Protein AF-A0A849T8J5-F1 (afdb_monomer)

Solvent-accessible surface area (backbone atoms only — not comparable to full-atom values): 5715 Å² total; per-residue (Å²): 130,70,67,64,60,59,55,71,67,37,43,87,79,70,79,59,77,80,77,93,63,53,72,67,55,48,51,54,52,32,56,77,61,50,28,44,67,62,81,59,88,58,84,88,60,66,61,71,68,52,45,50,50,48,45,38,60,51,68,60,57,63,93,82,60,71,83,46,70,67,50,46,55,54,44,74,76,53,53,75,93,65,81,56,79,40,78,52,131

Nearest PDB structures (foldseek):
  2hxx-assembly2_B  TM=7.937E-01  e=1.311E-01  Bacillus amyloliquefaciens
  1b27-assembly2_E  TM=7.150E-01  e=6.167E-02  Bacillus amyloliquefaciens
  3da7-assembly4_H  TM=6.951E-01  e=2.269E-01  Bacillus amyloliquefaciens
  1b3s-assembly2_E  TM=7.727E-01  e=4.503E-01  Bacillus amyloliquefaciens
  1btb-assembly1_A  TM=6.946E-01  e=2.269E-01  Bacillus amyloliquefaciens

Sequence (89 aa):
MNDLVDKLNRLDEVGYYRLGCSIDDLKAAAQANEYAMFDVPLKGVKGKANVLNEIARAIKFPAEFGSNWDAMADSLCDVSWQPAKGYVM

Mean predicted aligned error: 6.77 Å

Structure (mmCIF, N/CA/C/O backbone):
data_AF-A0A849T8J5-F1
#
_entry.id   AF-A0A849T8J5-F1
#
loop_
_atom_site.group_PDB
_atom_site.id
_atom_site.type_symbol
_atom_site.label_atom_id
_atom_site.label_alt_id
_atom_site.label_comp_id
_atom_site.label_asym_id
_atom_site.label_entity_id
_atom_site.label_seq_id
_atom_site.pdbx_PDB_ins_code
_atom_site.Cartn_x
_atom_site.Cartn_y
_atom_site.Cartn_z
_atom_site.occupancy
_atom_site.B_iso_or_equiv
_atom_site.auth_seq_id
_atom_site.auth_comp_id
_atom_site.auth_asym_id
_atom_site.auth_atom_id
_atom_site.pdbx_PDB_model_num
ATOM 1 N N . MET A 1 1 ? -12.635 -16.594 -28.110 1.00 48.56 1 MET A N 1
ATOM 2 C CA . MET A 1 1 ? -12.802 -15.146 -27.851 1.00 48.56 1 MET A CA 1
ATOM 3 C C . MET A 1 1 ? -12.945 -15.011 -26.338 1.00 48.56 1 MET A C 1
ATOM 5 O O . MET A 1 1 ? -13.675 -15.809 -25.775 1.00 48.56 1 MET A O 1
ATOM 9 N N . ASN A 1 2 ? -12.084 -14.214 -25.696 1.00 54.69 2 ASN A N 1
ATOM 10 C CA . ASN A 1 2 ? -11.530 -14.434 -24.343 1.00 54.69 2 ASN A CA 1
ATOM 11 C C . ASN A 1 2 ? -12.538 -14.523 -23.170 1.00 54.69 2 ASN A C 1
ATOM 13 O O . ASN A 1 2 ? -12.816 -13.516 -22.528 1.00 54.69 2 ASN A O 1
ATOM 17 N N . ASP A 1 3 ? -12.909 -15.751 -22.789 1.00 74.19 3 ASP A N 1
ATOM 18 C CA . ASP A 1 3 ? -13.583 -16.124 -21.521 1.00 74.19 3 ASP A CA 1
ATOM 19 C C . ASP A 1 3 ? -12.878 -15.555 -20.269 1.00 74.19 3 ASP A C 1
ATOM 21 O O . ASP A 1 3 ? -13.497 -15.282 -19.244 1.00 74.19 3 ASP A O 1
ATOM 25 N N . LEU A 1 4 ? -11.567 -15.301 -20.366 1.00 68.50 4 LEU A N 1
ATOM 26 C CA . LEU A 1 4 ? -10.777 -14.722 -19.280 1.00 68.50 4 LEU A CA 1
ATOM 27 C C . LEU A 1 4 ? -11.158 -13.270 -18.956 1.00 68.50 4 LEU A C 1
ATOM 29 O O . LEU A 1 4 ? -11.142 -12.888 -17.792 1.00 68.50 4 LEU A O 1
ATOM 33 N N . VAL A 1 5 ? -11.480 -12.455 -19.967 1.00 75.50 5 VAL A N 1
ATOM 34 C CA . VAL A 1 5 ? -11.846 -11.044 -19.749 1.00 75.50 5 VAL A CA 1
ATOM 35 C C . VAL A 1 5 ? -13.204 -10.965 -19.060 1.00 75.50 5 VAL A C 1
ATOM 37 O O . VAL A 1 5 ? -13.374 -10.179 -18.132 1.00 75.50 5 VAL A O 1
ATOM 40 N N . ASP A 1 6 ? -14.138 -11.826 -19.457 1.00 74.81 6 ASP A N 1
ATOM 41 C CA . ASP A 1 6 ? -15.460 -11.892 -18.842 1.00 74.81 6 ASP A CA 1
ATOM 42 C C . ASP A 1 6 ? -15.367 -12.358 -17.387 1.00 74.81 6 ASP A C 1
ATOM 44 O O . ASP A 1 6 ? -15.955 -11.727 -16.515 1.00 74.81 6 ASP A O 1
ATOM 48 N N . LYS A 1 7 ? -14.548 -13.375 -17.086 1.00 70.38 7 LYS A N 1
ATOM 49 C CA . LYS A 1 7 ? -14.299 -13.812 -15.700 1.00 70.38 7 LYS A CA 1
ATOM 50 C C . LYS A 1 7 ? -13.622 -12.744 -14.842 1.00 70.38 7 LYS A C 1
ATOM 52 O O . LYS A 1 7 ? -14.023 -12.559 -13.700 1.00 70.38 7 LYS A O 1
ATOM 57 N N . LEU A 1 8 ? -12.652 -12.000 -15.381 1.00 69.38 8 LEU A N 1
ATOM 58 C CA . LEU A 1 8 ? -12.005 -10.899 -14.650 1.00 69.38 8 LEU A CA 1
ATOM 59 C C . LEU A 1 8 ? -12.967 -9.740 -14.332 1.00 69.38 8 LEU A C 1
ATOM 61 O O . LEU A 1 8 ? -12.735 -9.007 -13.374 1.00 69.38 8 LEU A O 1
ATOM 65 N N . ASN A 1 9 ? -14.051 -9.584 -15.097 1.00 72.00 9 ASN A N 1
ATOM 66 C CA . ASN A 1 9 ? -15.078 -8.569 -14.850 1.00 72.00 9 ASN A CA 1
ATOM 67 C C . ASN A 1 9 ? -16.176 -9.023 -13.870 1.00 72.00 9 ASN A C 1
ATOM 69 O O . ASN A 1 9 ? -16.980 -8.197 -13.434 1.00 72.00 9 ASN A O 1
ATOM 73 N N . ARG A 1 10 ? -16.218 -10.308 -13.495 1.00 72.62 10 ARG A N 1
ATOM 74 C CA . ARG A 1 10 ? -17.164 -10.851 -12.506 1.00 72.62 10 ARG A CA 1
ATOM 75 C C . ARG A 1 10 ? -16.598 -10.680 -11.101 1.00 72.62 10 ARG A C 1
ATOM 77 O O . ARG A 1 10 ? -16.053 -11.601 -10.501 1.00 72.62 10 ARG A O 1
ATOM 84 N N . LEU A 1 11 ? -16.689 -9.442 -10.610 1.00 67.75 11 LEU A N 1
ATOM 85 C CA . LEU A 1 11 ? -16.144 -8.999 -9.319 1.00 67.75 11 LEU A CA 1
ATOM 86 C C . LEU A 1 11 ? -16.655 -9.824 -8.121 1.00 67.75 11 LEU A C 1
ATOM 88 O O . LEU A 1 11 ? -15.952 -9.96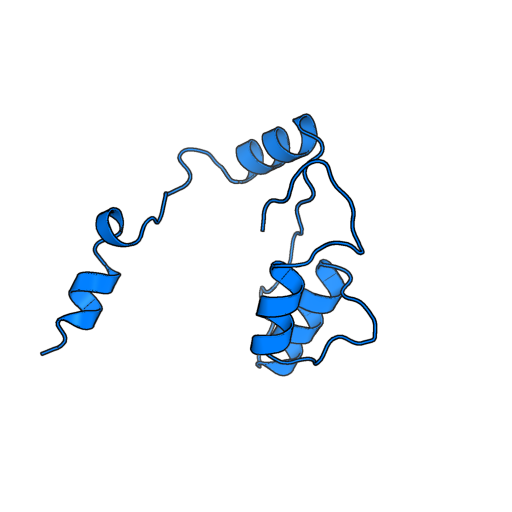1 -7.122 1.00 67.75 11 LEU A O 1
ATOM 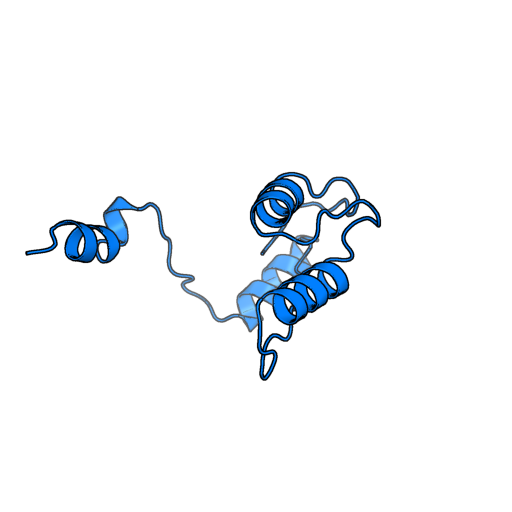92 N N . ASP A 1 12 ? -17.848 -10.403 -8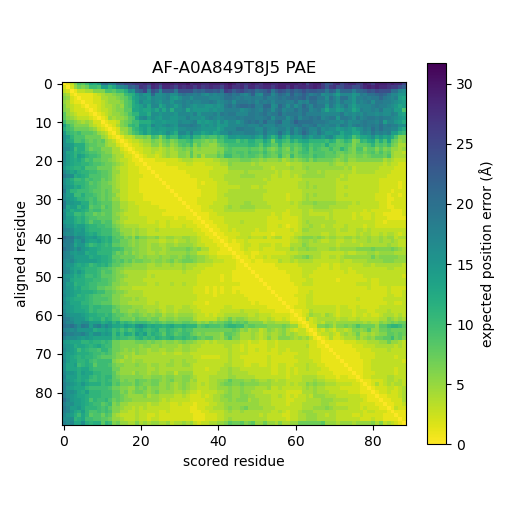.251 1.00 69.81 12 ASP A N 1
ATOM 93 C CA . ASP A 1 12 ? -18.492 -11.309 -7.301 1.00 69.81 12 ASP A CA 1
ATOM 94 C C . ASP A 1 12 ? -17.797 -12.677 -7.178 1.00 69.81 12 ASP A C 1
ATOM 96 O O . ASP A 1 12 ? -17.856 -13.295 -6.118 1.00 69.81 12 ASP A O 1
ATOM 100 N N . GLU A 1 13 ? -17.089 -13.132 -8.216 1.00 71.38 13 GLU A N 1
ATOM 101 C CA . GLU A 1 13 ? -16.386 -14.425 -8.221 1.00 71.38 13 GLU A CA 1
ATOM 102 C C . GLU A 1 13 ? -14.905 -14.317 -7.815 1.00 71.38 13 GLU A C 1
ATOM 104 O O . GLU A 1 13 ? -14.283 -15.324 -7.481 1.00 71.38 13 GLU A O 1
ATOM 109 N N . VAL A 1 14 ? -14.333 -13.108 -7.802 1.00 66.31 14 VAL A N 1
ATOM 110 C CA . VAL A 1 14 ? -12.899 -12.869 -7.527 1.00 66.31 14 VAL A CA 1
ATOM 111 C C . VAL A 1 14 ? -12.605 -12.381 -6.103 1.00 66.31 14 VAL A C 1
ATOM 113 O O . VAL A 1 14 ? -11.467 -12.034 -5.797 1.00 66.31 14 VAL A O 1
ATOM 116 N N . GLY A 1 15 ? -13.606 -12.349 -5.215 1.00 69.00 15 GLY A N 1
ATOM 117 C CA . GLY A 1 15 ? -13.434 -11.879 -3.832 1.00 69.00 15 GLY A CA 1
ATOM 118 C C . GLY A 1 15 ? -13.071 -10.391 -3.728 1.00 69.00 15 GLY A C 1
ATOM 119 O O . GLY A 1 15 ? -12.520 -9.959 -2.716 1.00 69.00 15 GLY A O 1
ATOM 120 N N . TYR A 1 16 ? -13.364 -9.608 -4.772 1.00 73.62 16 TYR A N 1
ATOM 121 C CA . TYR A 1 16 ? -13.146 -8.168 -4.791 1.00 73.62 16 TYR A CA 1
ATOM 122 C C . TYR A 1 16 ? -14.335 -7.455 -4.147 1.00 73.62 16 TYR A C 1
ATOM 124 O O . TYR A 1 16 ? -15.460 -7.510 -4.645 1.00 73.62 16 TYR A O 1
ATOM 132 N N . TYR A 1 17 ? -14.075 -6.722 -3.068 1.00 74.12 17 TYR A N 1
ATOM 133 C CA . TYR A 1 17 ? -15.077 -5.887 -2.418 1.00 74.12 17 TYR A CA 1
ATOM 134 C C . TYR A 1 17 ? -14.826 -4.431 -2.771 1.00 74.12 17 TYR A C 1
ATOM 136 O O . TYR A 1 17 ? -13.754 -3.880 -2.518 1.00 74.12 17 TYR A O 1
ATOM 144 N N . ARG A 1 18 ? -15.839 -3.782 -3.345 1.00 78.12 18 ARG A N 1
ATOM 145 C CA . ARG A 1 18 ? -15.788 -2.340 -3.554 1.00 78.12 18 ARG A CA 1
ATOM 146 C C . ARG A 1 18 ? -15.998 -1.644 -2.214 1.00 78.12 18 ARG A C 1
ATOM 148 O O . ARG A 1 18 ? -16.959 -1.939 -1.507 1.00 78.12 18 ARG A O 1
ATOM 155 N N . LEU A 1 19 ? -15.131 -0.687 -1.898 1.00 84.50 19 LEU A N 1
ATOM 156 C CA . LEU A 1 19 ? -15.326 0.190 -0.748 1.00 84.50 19 LEU A CA 1
ATOM 157 C C . LEU A 1 19 ? -16.648 0.954 -0.909 1.00 84.50 19 LEU A C 1
ATOM 159 O O . LEU A 1 19 ? -16.861 1.646 -1.905 1.00 84.50 19 LEU A O 1
ATOM 163 N N . GLY A 1 20 ? -17.537 0.801 0.073 1.00 88.94 20 GLY A N 1
ATOM 164 C CA . GLY A 1 20 ? -18.824 1.501 0.145 1.00 88.94 20 GLY A CA 1
ATOM 165 C C . GLY A 1 20 ? -18.735 2.898 0.765 1.00 88.94 20 GLY A C 1
ATOM 166 O O . GLY A 1 20 ? -19.767 3.499 1.046 1.00 88.94 20 GLY A O 1
ATOM 167 N N . CYS A 1 21 ? -17.525 3.397 1.012 1.00 91.62 21 CYS A N 1
ATOM 168 C CA . CYS A 1 21 ? -17.251 4.684 1.643 1.00 91.62 21 CYS A CA 1
ATOM 169 C C . CYS A 1 21 ? -16.248 5.503 0.821 1.00 91.62 21 CYS A C 1
ATOM 171 O O . CYS A 1 21 ? -15.638 5.002 -0.130 1.00 91.62 21 CYS A O 1
ATOM 173 N N . SER A 1 22 ? -16.090 6.779 1.175 1.00 93.19 22 SER A N 1
ATOM 174 C CA . SER A 1 22 ? -15.050 7.614 0.579 1.00 93.19 22 SER A CA 1
ATOM 175 C C . SER A 1 22 ? -13.659 7.221 1.095 1.00 93.19 22 SER A C 1
ATOM 177 O O . SER A 1 22 ? -13.513 6.587 2.141 1.00 93.19 22 SER A O 1
ATOM 179 N N . ILE A 1 23 ? -12.611 7.629 0.374 1.00 89.75 23 ILE A N 1
ATOM 180 C CA . ILE A 1 23 ? -11.230 7.443 0.843 1.00 89.75 23 ILE A CA 1
ATOM 181 C C . ILE A 1 23 ? -10.979 8.224 2.140 1.00 89.75 23 ILE A C 1
ATOM 183 O O . ILE A 1 23 ? -10.230 7.752 2.990 1.00 89.75 23 ILE A O 1
ATOM 187 N N . ASP A 1 24 ? -11.626 9.375 2.321 1.00 93.69 24 ASP A N 1
ATOM 188 C CA . ASP A 1 24 ? -11.494 10.169 3.544 1.00 93.69 24 ASP A CA 1
ATOM 189 C C . ASP A 1 24 ? -12.113 9.445 4.748 1.00 93.69 24 ASP A C 1
ATOM 191 O O . ASP A 1 24 ? -11.490 9.377 5.808 1.00 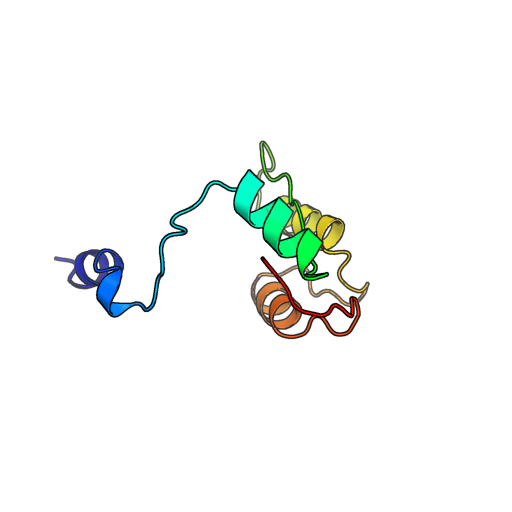93.69 24 ASP A O 1
ATOM 195 N N . ASP A 1 25 ? -13.277 8.811 4.569 1.00 95.19 25 ASP A N 1
ATOM 196 C CA . ASP A 1 25 ? -13.892 7.974 5.607 1.00 95.19 25 ASP A CA 1
ATOM 197 C C . ASP A 1 25 ? -13.006 6.769 5.949 1.00 95.19 25 ASP A C 1
ATOM 199 O O . ASP A 1 25 ? -12.840 6.427 7.120 1.00 95.19 25 ASP A O 1
ATOM 203 N N . LEU A 1 26 ? -12.404 6.135 4.936 1.00 93.12 26 LEU A N 1
ATOM 204 C CA . LEU A 1 26 ? -11.465 5.032 5.136 1.00 93.12 26 LEU A CA 1
ATOM 205 C C . LEU A 1 26 ? -10.228 5.482 5.925 1.00 93.12 26 LEU A C 1
ATOM 207 O O . LEU A 1 26 ? -9.820 4.791 6.856 1.00 93.12 26 LEU A O 1
ATOM 211 N N . LYS A 1 27 ? -9.656 6.646 5.594 1.00 93.62 27 LYS A N 1
ATOM 212 C CA . LYS A 1 27 ? -8.519 7.235 6.319 1.00 93.62 27 LYS A CA 1
ATOM 213 C C . LYS A 1 27 ? -8.876 7.530 7.771 1.00 93.62 27 LYS A C 1
ATOM 215 O O . LYS A 1 27 ? -8.114 7.170 8.668 1.00 93.62 27 LYS A O 1
ATOM 220 N N . ALA A 1 28 ? -10.042 8.129 8.008 1.00 95.25 28 ALA A N 1
ATOM 221 C CA . ALA A 1 28 ? -10.531 8.405 9.354 1.00 95.25 28 ALA A CA 1
ATOM 222 C C . ALA A 1 28 ? -10.725 7.111 10.162 1.00 95.25 28 ALA A C 1
ATOM 224 O O . ALA A 1 28 ? -10.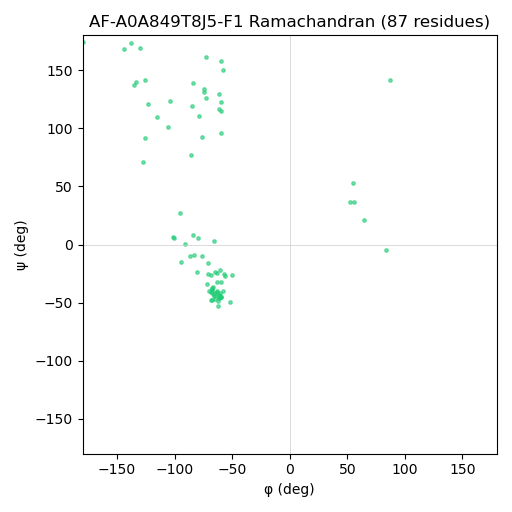297 7.028 11.313 1.00 95.25 28 ALA A O 1
ATOM 225 N N . ALA A 1 29 ? -11.307 6.075 9.550 1.00 95.25 29 ALA A N 1
ATOM 226 C CA . ALA A 1 29 ? -11.491 4.773 10.184 1.00 95.25 29 ALA A CA 1
ATOM 227 C C . ALA A 1 29 ? -10.155 4.069 10.476 1.00 95.25 29 ALA A C 1
ATOM 229 O O . ALA A 1 29 ? -9.973 3.548 11.577 1.00 95.25 29 ALA A O 1
ATOM 230 N N . ALA A 1 30 ? -9.207 4.077 9.534 1.00 94.94 30 ALA A N 1
ATOM 231 C CA . ALA A 1 30 ? -7.875 3.509 9.731 1.00 94.94 30 ALA A CA 1
ATOM 232 C C . ALA A 1 30 ? -7.144 4.206 10.887 1.00 94.94 30 ALA A C 1
ATOM 234 O O . ALA A 1 30 ? -6.625 3.538 11.779 1.00 94.94 30 ALA A O 1
ATOM 235 N N . GLN A 1 31 ? -7.188 5.541 10.930 1.00 94.44 31 GLN A N 1
ATOM 236 C CA . GLN A 1 31 ? -6.600 6.322 12.016 1.00 94.44 31 GLN A CA 1
ATOM 237 C C . GLN A 1 31 ? -7.246 5.998 13.369 1.00 94.44 31 GLN A C 1
ATOM 239 O O . GLN A 1 31 ? -6.532 5.780 14.346 1.00 94.44 31 GLN A O 1
ATOM 244 N N . ALA A 1 32 ? -8.580 5.927 13.432 1.00 96.69 32 ALA A N 1
ATOM 245 C CA . ALA A 1 32 ? -9.308 5.615 14.662 1.00 96.69 32 ALA A CA 1
ATOM 246 C C . ALA A 1 32 ? -9.001 4.209 15.213 1.00 96.69 32 ALA A C 1
ATOM 248 O O . ALA A 1 32 ? -9.136 3.986 16.413 1.00 96.69 32 ALA A O 1
ATOM 249 N N . ASN A 1 33 ? -8.578 3.277 14.353 1.00 96.69 33 ASN A N 1
ATOM 250 C CA . ASN A 1 33 ? -8.198 1.911 14.727 1.00 96.69 33 ASN A CA 1
ATOM 251 C C . ASN A 1 33 ? -6.675 1.704 14.829 1.00 96.69 33 ASN A C 1
ATOM 253 O O . ASN A 1 33 ? -6.227 0.577 15.040 1.00 96.69 33 ASN A O 1
ATOM 257 N N . GLU A 1 34 ? -5.880 2.772 14.690 1.00 94.69 34 GLU A N 1
ATOM 258 C CA . GLU A 1 34 ? -4.409 2.728 14.700 1.00 94.69 34 GLU A CA 1
ATOM 259 C C . GLU A 1 34 ? -3.836 1.771 13.635 1.00 94.69 34 GLU A C 1
ATOM 261 O O . GLU A 1 34 ? -2.839 1.072 13.851 1.00 94.69 34 GLU A O 1
ATOM 266 N N . TYR A 1 35 ? -4.494 1.722 12.475 1.00 95.88 35 TYR A N 1
ATOM 267 C CA . TYR A 1 35 ? -4.013 0.994 11.308 1.00 95.88 35 TYR A CA 1
ATOM 268 C C . TYR A 1 35 ? -3.023 1.856 10.529 1.00 95.88 35 TYR A C 1
ATOM 270 O O . TYR A 1 35 ? -3.228 3.057 10.341 1.00 95.88 35 TYR A O 1
ATOM 278 N N . ALA A 1 36 ? -1.950 1.233 10.049 1.00 92.56 36 ALA A N 1
ATOM 279 C CA . ALA A 1 36 ? -1.017 1.884 9.148 1.00 92.56 36 ALA A CA 1
ATOM 280 C C . ALA A 1 36 ? -1.633 1.988 7.750 1.00 92.56 36 ALA A C 1
ATOM 282 O O . ALA A 1 36 ? -2.176 1.019 7.219 1.00 92.56 36 ALA A O 1
ATOM 283 N N . MET A 1 37 ? -1.517 3.169 7.153 1.00 92.00 37 MET A N 1
ATOM 284 C CA . MET A 1 37 ? -1.913 3.433 5.777 1.00 92.00 37 MET A CA 1
ATOM 285 C C . MET A 1 37 ? -0.811 4.239 5.098 1.00 92.00 37 MET A C 1
ATOM 287 O O . MET A 1 37 ? -0.259 5.169 5.691 1.00 92.00 37 MET A O 1
ATOM 291 N N . PHE A 1 38 ? -0.487 3.879 3.858 1.00 90.44 38 PHE A N 1
ATOM 292 C CA . PHE A 1 38 ? 0.614 4.483 3.114 1.00 90.44 38 PHE A CA 1
ATOM 293 C C . PHE A 1 38 ? 0.080 5.237 1.895 1.00 90.44 38 PHE A C 1
ATOM 295 O O . PHE A 1 38 ? -0.376 4.640 0.925 1.00 90.44 38 PHE A O 1
ATOM 302 N N . ASP A 1 39 ? 0.157 6.568 1.924 1.00 89.62 39 ASP A N 1
ATOM 303 C CA . ASP A 1 39 ? -0.160 7.389 0.756 1.00 89.62 39 ASP A CA 1
ATOM 304 C C . ASP A 1 39 ? 1.026 7.378 -0.222 1.00 89.62 39 ASP A C 1
ATOM 306 O O . ASP A 1 39 ? 2.077 7.969 0.045 1.00 89.62 39 ASP A O 1
ATOM 310 N N . VAL A 1 40 ? 0.853 6.725 -1.376 1.00 91.31 40 VAL A N 1
ATOM 311 C CA . VAL A 1 40 ? 1.874 6.660 -2.433 1.00 91.31 40 VAL A CA 1
ATOM 312 C C . VAL A 1 40 ? 1.485 7.564 -3.611 1.00 91.31 40 VAL A C 1
ATOM 314 O O . VAL A 1 40 ? 0.655 7.189 -4.445 1.00 91.31 40 VAL A O 1
ATOM 317 N N . PRO A 1 41 ? 2.073 8.768 -3.740 1.00 88.12 41 PRO A N 1
ATOM 318 C CA . PRO A 1 41 ? 1.751 9.675 -4.834 1.00 88.12 41 PRO A CA 1
ATOM 319 C C . PRO A 1 41 ? 2.412 9.208 -6.137 1.00 88.12 41 PRO A C 1
ATOM 321 O O . PRO A 1 41 ? 3.534 9.583 -6.458 1.00 88.12 41 PRO A O 1
ATOM 324 N N . LEU A 1 42 ? 1.693 8.417 -6.933 1.00 92.75 42 LEU A N 1
ATOM 325 C CA . LEU A 1 42 ? 2.181 7.931 -8.233 1.00 92.75 42 LEU A CA 1
ATOM 326 C C . LEU A 1 42 ? 1.822 8.849 -9.412 1.00 92.75 42 LEU A C 1
ATOM 328 O O . LEU A 1 42 ? 2.160 8.564 -10.563 1.00 92.75 42 LEU A O 1
ATOM 332 N N . LYS A 1 43 ? 1.140 9.973 -9.159 1.00 94.31 43 LYS A N 1
ATOM 333 C CA . LYS A 1 43 ? 0.721 10.904 -10.213 1.00 94.31 43 LYS A CA 1
ATOM 334 C C . LYS A 1 43 ? 1.942 11.471 -10.942 1.00 94.31 43 LYS A C 1
ATOM 336 O O . LYS A 1 43 ? 2.739 12.200 -10.367 1.00 94.31 43 LYS A O 1
ATOM 341 N N . GLY A 1 44 ? 2.047 11.172 -12.235 1.00 94.00 44 GLY A N 1
ATOM 342 C CA . GLY A 1 44 ? 3.141 11.648 -13.088 1.00 94.00 44 GLY A CA 1
ATOM 343 C C . GLY A 1 44 ? 4.418 10.807 -13.019 1.00 94.00 44 GLY A C 1
ATOM 344 O O . GLY A 1 44 ? 5.325 11.046 -13.815 1.00 94.00 44 GLY A O 1
ATOM 345 N N . VAL A 1 45 ? 4.474 9.794 -12.149 1.00 95.12 45 VAL A N 1
ATOM 346 C CA . VAL A 1 45 ? 5.586 8.841 -12.095 1.00 9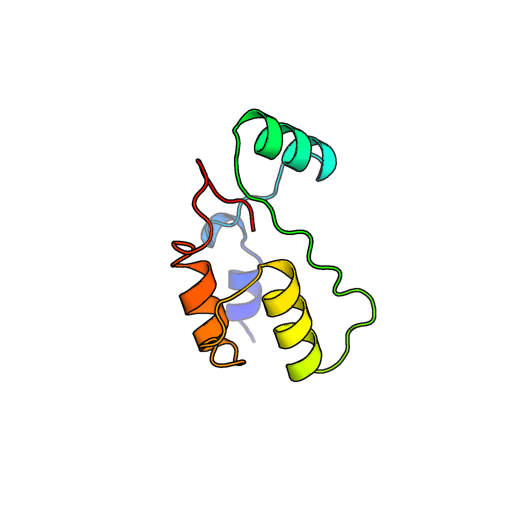5.12 45 VAL A CA 1
ATOM 347 C C . VAL A 1 45 ? 5.493 7.918 -13.306 1.00 95.12 45 VAL A C 1
ATOM 349 O O . VAL A 1 45 ? 4.453 7.319 -13.577 1.00 95.12 45 VAL A O 1
ATOM 352 N N . LYS A 1 46 ? 6.578 7.826 -14.076 1.00 94.19 46 LYS A N 1
ATOM 353 C CA . LYS A 1 46 ? 6.633 7.025 -15.304 1.00 94.19 46 LYS A CA 1
ATOM 354 C C . LYS A 1 46 ? 7.800 6.059 -15.260 1.00 94.19 46 LYS A C 1
ATOM 356 O O . LYS A 1 46 ? 8.897 6.427 -14.851 1.00 94.19 46 LYS A O 1
ATOM 361 N N . GLY A 1 47 ? 7.567 4.858 -15.776 1.00 94.69 47 GLY A N 1
ATOM 362 C CA . GLY A 1 47 ? 8.565 3.798 -15.841 1.00 94.69 47 GLY A CA 1
ATOM 363 C C . GLY A 1 47 ? 8.605 2.953 -14.569 1.00 94.69 47 GLY A C 1
ATOM 364 O O . GLY A 1 47 ? 8.487 3.461 -13.456 1.00 94.69 47 GLY A O 1
ATOM 365 N N . LYS A 1 48 ? 8.792 1.643 -14.759 1.00 92.50 48 LYS A N 1
ATOM 366 C CA . LYS A 1 48 ? 8.758 0.624 -13.700 1.00 92.50 48 LYS A CA 1
ATOM 367 C C . LYS A 1 48 ? 9.667 0.970 -12.517 1.00 92.50 48 LYS A C 1
ATOM 369 O O . LYS A 1 48 ? 9.213 0.933 -11.382 1.00 92.50 48 LYS A O 1
ATOM 374 N N . ALA A 1 49 ? 10.923 1.321 -12.791 1.00 92.00 49 ALA A N 1
ATOM 375 C CA . ALA A 1 49 ? 11.903 1.623 -11.749 1.00 92.00 49 ALA A CA 1
ATOM 376 C C . ALA A 1 49 ? 11.465 2.806 -10.873 1.00 92.00 49 ALA A C 1
ATOM 378 O O . ALA A 1 49 ? 11.509 2.716 -9.654 1.00 92.00 49 ALA A O 1
ATOM 379 N N . ASN A 1 50 ? 10.964 3.882 -11.484 1.00 92.88 50 ASN A N 1
ATOM 380 C CA . ASN A 1 50 ? 10.526 5.062 -10.739 1.00 92.88 50 ASN A CA 1
ATOM 381 C C . ASN A 1 50 ? 9.286 4.769 -9.889 1.00 92.88 50 ASN A C 1
ATOM 383 O O . ASN A 1 50 ? 9.209 5.225 -8.756 1.00 92.88 50 ASN A O 1
ATOM 387 N N . VAL A 1 51 ? 8.339 3.978 -10.407 1.00 93.94 51 VAL A N 1
ATOM 388 C CA . VAL A 1 51 ? 7.156 3.556 -9.639 1.00 93.94 51 VAL A CA 1
ATOM 389 C C . VAL A 1 51 ? 7.562 2.718 -8.427 1.00 93.94 51 VAL A C 1
ATOM 391 O O . VAL A 1 51 ? 7.136 3.018 -7.317 1.00 93.94 51 VAL A O 1
ATOM 394 N N . LEU A 1 52 ? 8.420 1.713 -8.623 1.00 93.25 52 LEU A N 1
ATOM 395 C CA . LEU A 1 52 ? 8.917 0.866 -7.534 1.00 93.25 52 LEU A CA 1
ATOM 396 C C . LEU A 1 52 ? 9.674 1.678 -6.478 1.00 93.25 52 LEU A C 1
ATOM 398 O O . LEU A 1 52 ? 9.462 1.472 -5.287 1.00 93.25 52 LEU A O 1
ATOM 402 N N . ASN A 1 53 ? 10.498 2.636 -6.907 1.00 91.44 53 ASN A N 1
ATOM 403 C CA . ASN A 1 53 ? 11.236 3.511 -6.001 1.00 91.44 53 ASN A CA 1
ATOM 404 C C . ASN A 1 53 ? 10.304 4.410 -5.181 1.00 91.44 53 ASN A C 1
ATOM 406 O O . ASN A 1 53 ? 10.517 4.573 -3.981 1.00 91.44 53 ASN A O 1
ATOM 410 N N . GLU A 1 54 ? 9.262 4.978 -5.795 1.00 93.81 54 GLU A N 1
ATOM 411 C CA . GLU A 1 54 ? 8.305 5.819 -5.070 1.00 93.81 54 GLU A CA 1
ATOM 412 C C . GLU A 1 54 ? 7.466 5.025 -4.068 1.00 93.81 54 GLU A C 1
ATOM 414 O O . GLU A 1 54 ? 7.246 5.498 -2.952 1.00 93.81 54 GLU A O 1
ATOM 419 N N . ILE A 1 55 ? 7.062 3.800 -4.418 1.00 92.38 55 ILE A N 1
ATOM 420 C CA . ILE A 1 55 ? 6.383 2.885 -3.489 1.00 92.38 55 ILE A CA 1
ATOM 421 C C . ILE A 1 55 ? 7.307 2.541 -2.317 1.00 92.38 55 ILE A C 1
ATOM 423 O O . ILE A 1 55 ? 6.935 2.747 -1.162 1.00 92.38 55 ILE A O 1
ATOM 427 N N . ALA A 1 56 ? 8.530 2.085 -2.602 1.00 91.06 56 ALA A N 1
ATOM 428 C CA . ALA A 1 56 ? 9.500 1.709 -1.576 1.00 91.06 56 ALA A CA 1
ATOM 429 C C . ALA A 1 56 ? 9.810 2.875 -0.626 1.00 91.06 56 ALA A C 1
ATOM 431 O O . ALA A 1 56 ? 9.878 2.689 0.589 1.00 91.06 56 ALA A O 1
ATOM 432 N N . ARG A 1 57 ? 9.930 4.098 -1.162 1.00 91.12 57 ARG A N 1
ATOM 433 C CA . ARG A 1 57 ? 10.122 5.319 -0.371 1.00 91.12 57 ARG A CA 1
ATOM 434 C C . ARG A 1 57 ? 8.916 5.624 0.519 1.00 91.12 57 ARG A C 1
ATOM 436 O O . ARG A 1 57 ? 9.103 5.950 1.689 1.00 91.12 57 ARG A O 1
ATOM 443 N N . ALA A 1 58 ? 7.699 5.556 -0.020 1.00 91.75 58 ALA A N 1
ATOM 444 C CA . ALA A 1 58 ? 6.479 5.901 0.709 1.00 91.75 58 ALA A CA 1
ATOM 445 C C . ALA A 1 58 ? 6.166 4.907 1.841 1.00 91.75 58 ALA A C 1
ATOM 447 O O . ALA A 1 58 ? 5.816 5.328 2.943 1.00 91.75 58 ALA A O 1
ATOM 448 N N . ILE A 1 59 ? 6.366 3.608 1.597 1.00 90.31 59 ILE A N 1
ATOM 449 C CA . ILE A 1 59 ? 6.147 2.536 2.587 1.00 90.31 59 ILE A CA 1
ATOM 450 C C . ILE A 1 59 ? 7.364 2.367 3.519 1.00 90.31 59 ILE A C 1
ATOM 452 O O . ILE A 1 59 ? 7.294 1.698 4.551 1.00 90.31 59 ILE A O 1
ATOM 456 N N . LYS A 1 60 ? 8.480 3.041 3.205 1.00 89.38 60 LYS A N 1
ATOM 457 C CA . LYS A 1 60 ? 9.762 2.941 3.917 1.00 89.38 60 LYS A CA 1
ATOM 458 C C . LYS A 1 60 ? 10.236 1.488 3.982 1.00 89.38 60 LYS A C 1
ATOM 460 O O . LYS A 1 60 ? 10.503 0.967 5.064 1.00 89.38 60 LYS A O 1
ATOM 465 N N . PHE A 1 61 ? 10.289 0.841 2.821 1.00 88.19 61 PHE A N 1
ATOM 466 C CA . PHE A 1 61 ? 10.826 -0.510 2.703 1.00 88.19 61 PHE A CA 1
ATOM 467 C C . PHE A 1 61 ? 12.280 -0.586 3.201 1.00 88.19 61 PHE A C 1
ATOM 469 O O . PHE A 1 61 ? 13.014 0.407 3.108 1.00 88.19 61 PHE A O 1
ATOM 476 N N . PRO A 1 62 ? 12.713 -1.750 3.722 1.00 85.19 62 PRO A N 1
ATOM 477 C CA . PRO A 1 62 ? 14.091 -1.962 4.149 1.00 85.19 62 PRO A CA 1
ATOM 478 C C . PRO A 1 62 ? 15.098 -1.774 3.007 1.00 85.19 62 PRO A C 1
ATOM 480 O O . PRO A 1 62 ? 14.771 -1.930 1.831 1.00 85.19 62 PRO A O 1
ATOM 483 N N . ALA A 1 63 ? 16.359 -1.503 3.358 1.00 80.38 63 ALA A N 1
ATOM 484 C CA . ALA A 1 63 ? 17.440 -1.320 2.382 1.00 80.38 63 ALA A CA 1
ATOM 485 C C . ALA A 1 63 ? 17.698 -2.564 1.507 1.00 80.38 63 ALA A C 1
ATOM 487 O O . ALA A 1 63 ? 18.230 -2.440 0.408 1.00 80.38 63 ALA A O 1
ATOM 488 N N . GLU A 1 64 ? 17.295 -3.747 1.975 1.00 77.56 64 GLU A N 1
ATOM 489 C CA . GLU A 1 64 ? 17.404 -5.022 1.254 1.00 77.56 64 GLU A CA 1
ATOM 490 C C . GLU A 1 64 ? 16.296 -5.221 0.200 1.00 77.56 64 GLU A C 1
ATOM 492 O O . GLU A 1 64 ? 16.209 -6.278 -0.424 1.00 77.56 64 GLU A O 1
ATOM 497 N N . PHE A 1 65 ? 15.445 -4.214 -0.035 1.00 81.19 65 PHE A N 1
ATOM 498 C CA . PHE A 1 65 ? 14.371 -4.287 -1.019 1.00 81.19 65 PHE A CA 1
ATOM 499 C C . PHE A 1 65 ? 14.895 -4.546 -2.443 1.00 81.19 65 PHE A C 1
ATOM 501 O O . PHE A 1 65 ? 15.532 -3.697 -3.073 1.00 81.19 65 PHE A O 1
ATOM 508 N N . GLY A 1 66 ? 14.534 -5.707 -2.998 1.00 83.00 66 GLY A N 1
ATOM 509 C CA . GLY A 1 66 ? 14.994 -6.201 -4.303 1.00 83.00 66 GLY A CA 1
ATOM 510 C C . GLY A 1 66 ? 14.554 -5.396 -5.535 1.00 83.00 66 GLY A C 1
ATOM 511 O O . GLY A 1 66 ? 14.870 -5.796 -6.656 1.00 83.00 66 GLY A O 1
ATOM 512 N N . SER A 1 67 ? 13.834 -4.277 -5.359 1.00 85.38 67 SER A N 1
ATOM 513 C CA . SER A 1 67 ? 13.490 -3.308 -6.416 1.00 85.38 67 SER A CA 1
ATOM 514 C C . SER A 1 67 ? 12.843 -3.935 -7.660 1.00 85.38 67 SER A C 1
ATOM 516 O O . SER A 1 67 ? 13.063 -3.512 -8.799 1.00 85.38 67 SER A O 1
ATOM 518 N N . ASN A 1 68 ? 12.019 -4.960 -7.446 1.00 91.81 68 ASN A N 1
ATOM 519 C CA . ASN A 1 68 ? 11.235 -5.648 -8.467 1.00 91.81 68 ASN A CA 1
ATOM 520 C C . ASN A 1 68 ? 9.812 -5.939 -7.941 1.00 91.81 68 ASN A C 1
ATOM 522 O O . ASN A 1 68 ? 9.504 -5.642 -6.789 1.00 91.81 68 ASN A O 1
ATOM 526 N N . TRP A 1 69 ? 8.926 -6.450 -8.802 1.00 90.44 69 TRP A N 1
ATOM 527 C CA . TRP A 1 69 ? 7.518 -6.663 -8.439 1.00 90.44 69 TRP A CA 1
ATOM 528 C C . TRP A 1 69 ? 7.315 -7.825 -7.468 1.00 90.44 69 TRP A C 1
ATOM 530 O O . TRP A 1 69 ? 6.455 -7.722 -6.601 1.00 90.44 69 TRP A O 1
ATOM 540 N N . ASP A 1 70 ? 8.122 -8.878 -7.576 1.00 90.62 70 ASP A N 1
ATOM 541 C CA . ASP A 1 70 ? 8.027 -10.044 -6.695 1.00 90.62 70 ASP A CA 1
ATOM 542 C C . ASP A 1 70 ? 8.458 -9.659 -5.275 1.00 90.62 70 ASP A C 1
ATOM 544 O O . ASP A 1 70 ? 7.700 -9.824 -4.328 1.00 90.62 70 ASP A O 1
ATOM 548 N N . ALA A 1 71 ? 9.593 -8.966 -5.148 1.00 90.44 71 ALA A N 1
ATOM 549 C CA . ALA A 1 71 ? 10.067 -8.411 -3.883 1.00 90.44 71 ALA A CA 1
ATOM 550 C C . ALA A 1 71 ? 9.066 -7.421 -3.269 1.00 90.44 71 ALA A C 1
ATOM 552 O O . ALA A 1 71 ? 8.979 -7.308 -2.048 1.00 90.44 71 ALA A O 1
ATOM 553 N N . MET A 1 72 ? 8.316 -6.681 -4.095 1.00 90.25 72 MET A N 1
ATOM 554 C CA . MET A 1 72 ? 7.240 -5.811 -3.615 1.00 90.25 72 MET A CA 1
ATOM 555 C C . MET A 1 72 ? 6.085 -6.625 -3.043 1.00 90.25 72 MET A C 1
ATOM 557 O O . MET A 1 72 ? 5.631 -6.306 -1.951 1.00 90.25 72 MET A O 1
ATOM 561 N N . ALA A 1 73 ? 5.626 -7.661 -3.746 1.00 88.56 73 ALA A N 1
ATOM 562 C CA . ALA A 1 73 ? 4.574 -8.539 -3.247 1.00 88.56 73 ALA A CA 1
ATOM 563 C C . ALA A 1 73 ? 4.986 -9.210 -1.926 1.00 88.56 73 ALA A C 1
ATOM 565 O O . ALA A 1 73 ? 4.219 -9.170 -0.968 1.00 88.56 73 ALA A O 1
ATOM 566 N N . ASP A 1 74 ? 6.217 -9.719 -1.845 1.00 88.81 74 ASP A N 1
ATOM 567 C CA . ASP A 1 74 ? 6.768 -10.313 -0.623 1.00 88.81 74 ASP A CA 1
ATOM 568 C C . ASP A 1 74 ? 6.788 -9.301 0.534 1.00 88.81 74 ASP A C 1
ATOM 570 O O . ASP A 1 74 ? 6.328 -9.595 1.636 1.00 88.81 74 ASP A O 1
ATOM 574 N N . SER A 1 75 ? 7.242 -8.073 0.263 1.00 88.81 75 SER A N 1
ATOM 575 C CA . SER A 1 75 ? 7.313 -6.997 1.260 1.00 88.81 75 SER A CA 1
ATOM 576 C C . SE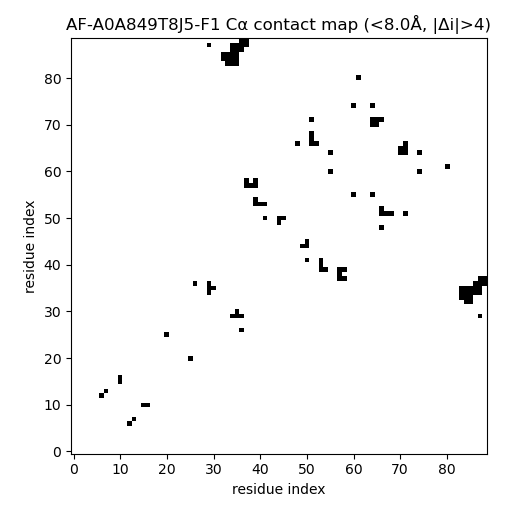R A 1 75 ? 5.923 -6.540 1.732 1.00 88.81 75 SER A C 1
ATOM 578 O O . SER A 1 75 ? 5.730 -6.226 2.899 1.00 88.81 75 SER A O 1
ATOM 580 N N . LEU A 1 76 ? 4.913 -6.501 0.860 1.00 87.44 76 LEU A N 1
ATOM 581 C CA . LEU A 1 76 ? 3.550 -6.133 1.274 1.00 87.44 76 LEU A CA 1
ATOM 582 C C . LEU A 1 76 ? 2.886 -7.223 2.133 1.00 87.44 76 LEU A C 1
ATOM 584 O O . LEU A 1 76 ? 2.010 -6.913 2.939 1.00 87.44 76 LEU A O 1
ATOM 588 N N . CYS A 1 77 ? 3.314 -8.478 1.987 1.00 87.50 77 CYS A N 1
ATOM 589 C CA . CYS A 1 77 ? 2.853 -9.599 2.805 1.00 87.50 77 CYS A CA 1
ATOM 590 C C . CYS A 1 77 ? 3.540 -9.678 4.179 1.00 87.50 77 CYS A C 1
ATOM 592 O O . CYS A 1 77 ? 2.966 -10.249 5.106 1.00 87.50 77 CYS A O 1
ATOM 594 N N . ASP A 1 78 ? 4.736 -9.106 4.327 1.00 88.56 78 ASP A N 1
ATOM 595 C CA . ASP A 1 78 ? 5.481 -9.049 5.587 1.00 88.56 78 ASP A CA 1
ATOM 596 C C . ASP A 1 78 ? 5.853 -7.605 5.916 1.00 88.56 78 ASP A C 1
ATOM 598 O O . ASP A 1 78 ? 6.905 -7.131 5.526 1.00 88.56 78 ASP A O 1
ATOM 602 N N . VAL A 1 79 ? 5.006 -6.904 6.671 1.00 88.06 79 VAL A N 1
ATOM 603 C CA . VAL A 1 79 ? 5.238 -5.509 7.097 1.00 88.06 79 VAL A CA 1
ATOM 604 C C . VAL A 1 79 ? 5.874 -5.412 8.490 1.00 88.06 79 VAL A C 1
ATOM 606 O O . VAL A 1 79 ? 5.705 -4.421 9.206 1.00 88.06 79 VAL A O 1
ATOM 609 N N . SER A 1 80 ? 6.626 -6.434 8.906 1.00 88.31 80 SER A N 1
ATOM 610 C CA . SER A 1 80 ? 7.189 -6.543 10.262 1.00 88.31 80 SER A CA 1
ATOM 611 C C . SER A 1 80 ? 8.088 -5.373 10.689 1.00 88.31 80 SER A C 1
ATOM 613 O O . SER A 1 80 ? 8.176 -5.079 11.882 1.00 88.31 80 SER A O 1
ATOM 615 N N . TRP A 1 81 ? 8.708 -4.645 9.752 1.00 87.94 81 TRP A N 1
ATOM 616 C CA . TRP A 1 81 ? 9.520 -3.453 10.054 1.00 87.94 81 TRP A CA 1
ATOM 617 C C . TRP A 1 81 ? 8.691 -2.194 10.385 1.00 87.94 81 TRP A C 1
ATOM 619 O O . TRP A 1 81 ? 9.255 -1.197 10.837 1.00 87.94 81 TRP A O 1
ATOM 629 N N . GLN A 1 82 ? 7.369 -2.216 10.173 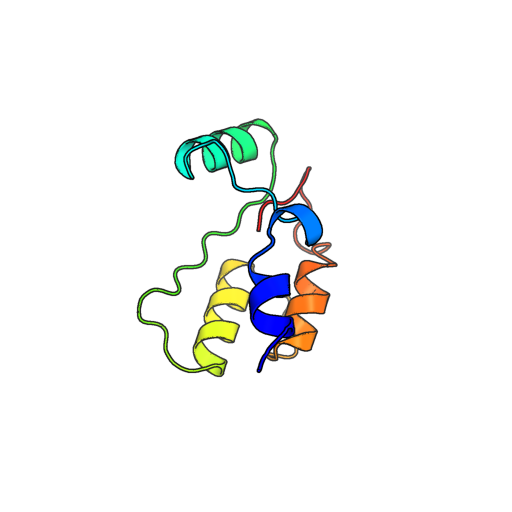1.00 89.19 82 GLN A N 1
ATOM 630 C CA . GLN A 1 82 ? 6.423 -1.136 10.500 1.00 89.19 82 GLN A CA 1
ATOM 631 C C . GLN A 1 82 ? 5.250 -1.676 11.336 1.00 89.19 82 GLN A C 1
ATOM 633 O O . GLN A 1 82 ? 4.137 -1.769 10.819 1.00 89.19 82 GLN A O 1
ATOM 638 N N . PRO A 1 83 ? 5.444 -2.052 12.614 1.00 90.44 83 PRO A N 1
ATOM 639 C CA . PRO A 1 83 ? 4.374 -2.637 13.423 1.00 90.44 83 PRO A CA 1
ATOM 640 C C . PRO A 1 83 ? 3.180 -1.685 13.604 1.00 90.44 83 PRO A C 1
ATOM 642 O O . PRO A 1 83 ? 3.351 -0.541 14.025 1.00 90.44 83 PRO A O 1
ATOM 645 N N . ALA A 1 84 ? 1.970 -2.176 13.335 1.00 93.00 84 ALA A N 1
ATOM 646 C CA . ALA A 1 84 ? 0.708 -1.462 13.536 1.00 93.00 84 ALA A CA 1
ATOM 647 C C . ALA A 1 84 ? -0.395 -2.424 14.005 1.00 93.00 84 ALA A C 1
ATOM 649 O O . ALA A 1 84 ? -0.231 -3.643 13.939 1.00 93.00 84 ALA A O 1
ATOM 650 N N . LYS A 1 85 ? -1.543 -1.900 14.463 1.00 93.56 85 LYS A N 1
ATOM 651 C CA . LYS A 1 85 ? -2.686 -2.752 14.860 1.00 93.56 85 LYS A CA 1
ATOM 652 C C . LYS A 1 85 ? -3.380 -3.426 13.670 1.00 93.56 85 LYS A C 1
ATOM 654 O O . LYS A 1 85 ? -4.141 -4.371 13.856 1.00 93.56 85 LYS A O 1
ATOM 659 N N . GLY A 1 86 ? -3.115 -2.934 12.465 1.00 92.38 86 GLY A N 1
ATOM 660 C CA . GLY A 1 86 ? -3.614 -3.426 11.188 1.00 92.38 86 GLY A CA 1
ATOM 661 C C . GLY A 1 86 ? -3.053 -2.575 10.051 1.00 92.38 86 GLY A C 1
ATOM 662 O O . GLY A 1 86 ? -2.382 -1.571 10.301 1.00 92.38 86 GLY A O 1
ATOM 663 N N . TYR A 1 87 ? -3.317 -2.971 8.809 1.00 90.94 87 TYR A N 1
ATOM 664 C CA . TYR A 1 87 ? -2.774 -2.314 7.620 1.00 90.94 87 TYR A CA 1
ATOM 665 C C . TYR A 1 87 ? -3.869 -2.093 6.576 1.00 90.94 87 TYR A C 1
ATOM 667 O O . TYR A 1 87 ? -4.708 -2.966 6.356 1.00 90.94 87 TYR A O 1
ATOM 675 N N . VAL A 1 88 ? -3.836 -0.931 5.927 1.00 89.56 88 VAL A N 1
ATO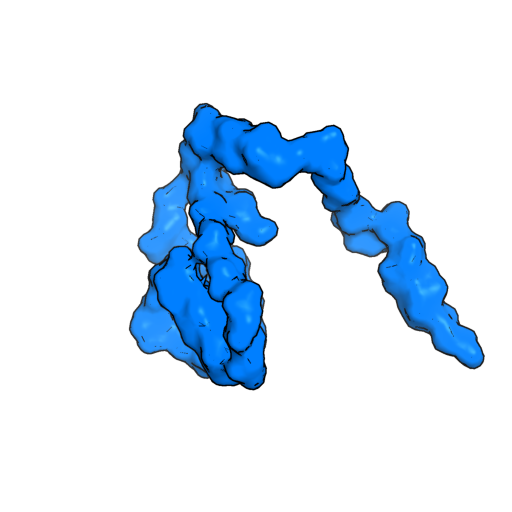M 676 C CA . VAL A 1 88 ? -4.644 -0.581 4.753 1.00 89.56 88 VAL A CA 1
ATOM 677 C C . VAL A 1 88 ? -3.673 -0.185 3.641 1.00 89.56 88 VAL A C 1
ATOM 679 O O . VAL A 1 88 ? -2.867 0.728 3.830 1.00 89.56 88 VAL A O 1
ATOM 682 N N . MET A 1 89 ? -3.719 -0.886 2.507 1.00 82.81 89 MET A N 1
ATOM 683 C CA . MET A 1 89 ? -2.783 -0.736 1.384 1.00 82.81 89 MET A CA 1
ATOM 684 C C . MET A 1 89 ? -3.520 -0.534 0.064 1.00 82.81 89 MET A C 1
ATOM 686 O O . MET A 1 89 ? -4.617 -1.118 -0.086 1.00 82.81 89 MET A O 1
#

Secondary structure (DSSP, 8-state):
--HHHHHHH-TTTTT----SS-HHHHHHHHHHTT-EE-----TT--SHHHHHHHHHHHHT--TT--SSHHHHHHHHH--TTS--S-EE-

pLDDT: mean 86.44, std 9.73, range [48.56, 96.69]

Foldseek 3Di:
DDPPVVVVPPCVVVVHDDDPDDVVVVVVVCVVQFADEFDQPCVPQDDLQSSLVSVCVRLVPDPPQPSDDVSVVVCVVDVPVDDTSHYDD

Radius of gyration: 15.97 Å; Cα contacts (8 Å, |Δi|>4): 60; chains: 1; bounding box: 36×28×43 Å